Protein AF-A0A8S3G8J8-F1 (afdb_monomer_lite)

InterPro domains:
  IPR000403 Phosphatidylinositol 3-/4-kinase, catalytic domain [PF00454] (1-92)
  IPR000403 Phosphatidylinositol 3-/4-kinase, catalytic domain [PS50290] (1-129)
  IPR011009 Protein kinase-like domain superfamily [SSF56112] (1-136)
  IPR015433 Phosphatidylinositol 3-/4-kinase [PTHR10048] (1-139)
  IPR036940 Phosphatidylinositol 3-/4-kinase, catalytic domain superfamily [G3DSA:1.10.1070.11] (1-135)

Sequence (149 aa):
MLTSDGRLFHVDFGHILGDYVKFGNIFPRETTSIVLVEPFLYVINNRKQNDTPDYREFIQICLLTFRLLRENATSLFGLLYLIIYARLPLLNSISNLNYLRQSLFLIGEKPCETKHAIQAYKRKIESAQNDTRRFLDWIAHAFLHKPQR

Structure (mmCIF, N/CA/C/O backbone):
data_AF-A0A8S3G8J8-F1
#
_entry.id   AF-A0A8S3G8J8-F1
#
loop_
_atom_site.group_PDB
_atom_site.id
_atom_site.type_symbol
_atom_site.label_atom_id
_atom_site.label_alt_id
_atom_site.label_comp_id
_atom_site.label_asym_id
_atom_site.label_entity_id
_atom_site.label_seq_id
_atom_site.pdbx_PDB_ins_code
_atom_site.Cartn_x
_atom_site.Cartn_y
_atom_site.Cartn_z
_atom_site.occupancy
_atom_site.B_iso_or_equiv
_atom_site.auth_seq_id
_atom_site.auth_comp_id
_atom_site.auth_asym_id
_atom_site.auth_atom_id
_atom_site.pdbx_PDB_model_num
ATOM 1 N N . MET A 1 1 ? -15.691 -5.954 -2.655 1.00 85.12 1 MET A N 1
ATOM 2 C CA . MET A 1 1 ? -16.716 -6.844 -2.068 1.00 85.12 1 MET A CA 1
ATOM 3 C C . MET A 1 1 ? -16.306 -7.254 -0.658 1.00 85.12 1 MET A C 1
ATOM 5 O O . MET A 1 1 ? -15.126 -7.170 -0.337 1.00 85.12 1 MET A O 1
ATOM 9 N N . LEU A 1 2 ? -17.270 -7.657 0.176 1.00 89.19 2 LEU A N 1
ATOM 10 C CA . LEU A 1 2 ? -17.068 -8.096 1.563 1.00 89.19 2 LEU A CA 1
ATOM 11 C C . LEU A 1 2 ? -17.743 -9.461 1.752 1.00 89.19 2 LEU A C 1
ATOM 13 O O . LEU A 1 2 ? -18.899 -9.622 1.359 1.00 89.19 2 LEU A O 1
ATOM 17 N N . THR A 1 3 ? -17.034 -10.433 2.319 1.00 92.00 3 THR A N 1
ATOM 18 C CA . THR A 1 3 ? -17.597 -11.748 2.660 1.00 92.00 3 THR A CA 1
ATOM 19 C C . THR A 1 3 ? -18.354 -11.711 3.992 1.00 92.00 3 THR A C 1
ATOM 21 O O . THR A 1 3 ? -18.164 -10.810 4.810 1.00 92.00 3 THR A O 1
ATOM 24 N N . SER A 1 4 ? -19.194 -12.718 4.248 1.00 92.62 4 SER A N 1
ATOM 25 C CA . SER A 1 4 ? -19.938 -12.843 5.511 1.00 92.62 4 SER A CA 1
ATOM 26 C C . SER A 1 4 ? -19.039 -13.042 6.736 1.00 92.62 4 SER A C 1
ATOM 28 O O . SER A 1 4 ? -19.435 -12.678 7.836 1.00 92.62 4 SER A O 1
ATOM 30 N N . ASP A 1 5 ? -17.837 -13.597 6.553 1.00 93.88 5 ASP A N 1
ATOM 31 C CA . ASP A 1 5 ? -16.822 -13.747 7.604 1.00 93.88 5 ASP A CA 1
ATOM 32 C C . ASP A 1 5 ? -15.906 -12.514 7.748 1.00 93.88 5 ASP A C 1
ATOM 34 O O . ASP A 1 5 ? -14.946 -12.549 8.509 1.00 93.88 5 ASP A O 1
ATOM 38 N N . GLY A 1 6 ? -16.200 -11.412 7.044 1.00 89.00 6 GLY A N 1
ATOM 39 C CA . GLY A 1 6 ? -15.545 -10.117 7.248 1.00 89.00 6 GLY A CA 1
ATOM 40 C C . GLY A 1 6 ? -14.307 -9.848 6.385 1.00 89.00 6 GLY A C 1
ATOM 41 O O . GLY A 1 6 ? -13.600 -8.873 6.632 1.00 89.00 6 GLY A O 1
ATOM 42 N N . ARG A 1 7 ? -14.031 -10.655 5.352 1.00 92.88 7 ARG A N 1
ATOM 43 C CA . ARG A 1 7 ? -12.896 -10.432 4.439 1.00 92.88 7 ARG A CA 1
ATOM 44 C C . ARG A 1 7 ? -13.265 -9.436 3.350 1.00 92.88 7 ARG A C 1
ATOM 46 O O . ARG A 1 7 ? -14.195 -9.657 2.571 1.00 92.88 7 ARG A O 1
ATOM 53 N N . LEU A 1 8 ? -12.501 -8.353 3.270 1.00 91.94 8 LEU A N 1
ATOM 54 C CA . LEU A 1 8 ? -12.628 -7.343 2.225 1.00 91.94 8 LEU A CA 1
ATOM 55 C C . LEU A 1 8 ? -11.680 -7.666 1.065 1.00 91.94 8 LEU A C 1
ATOM 57 O O . LEU A 1 8 ? -10.492 -7.896 1.276 1.00 91.94 8 LEU A O 1
ATOM 61 N N . PHE A 1 9 ? -12.189 -7.644 -0.164 1.00 91.38 9 PHE A N 1
ATOM 62 C CA . PHE A 1 9 ? -11.381 -7.827 -1.370 1.00 91.38 9 PHE A CA 1
ATOM 63 C C . PHE A 1 9 ? -11.869 -6.927 -2.506 1.00 91.38 9 PHE A C 1
ATOM 65 O O . PHE A 1 9 ? -13.057 -6.604 -2.60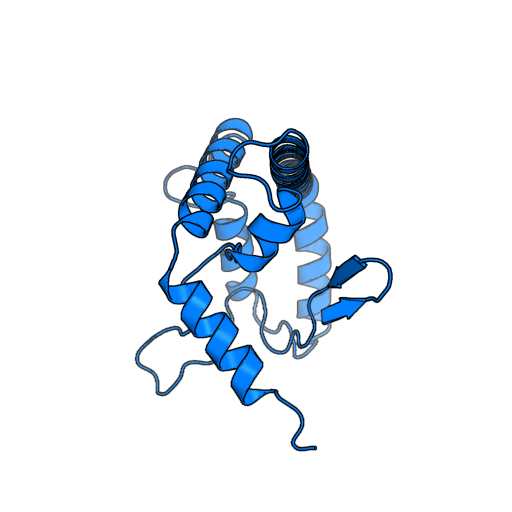4 1.00 91.38 9 PHE A O 1
ATOM 72 N N . HIS A 1 10 ? -10.950 -6.495 -3.367 1.00 85.50 10 HIS A N 1
ATOM 73 C CA . HIS A 1 10 ? -11.290 -5.742 -4.572 1.00 85.50 10 HIS A CA 1
ATOM 74 C C . HIS A 1 10 ? -11.727 -6.694 -5.687 1.00 85.50 10 HIS A C 1
ATOM 76 O O . HIS A 1 10 ? -11.230 -7.814 -5.792 1.00 85.50 10 HIS A O 1
ATOM 82 N N . VAL A 1 11 ? -12.678 -6.239 -6.493 1.00 84.75 11 VAL A N 1
ATOM 83 C CA . VAL A 1 11 ? -13.153 -6.913 -7.705 1.00 84.75 11 VAL A CA 1
ATOM 84 C C . VAL A 1 11 ? -13.060 -5.931 -8.867 1.00 84.75 11 VAL A C 1
ATOM 86 O O . VAL A 1 11 ? -12.859 -4.742 -8.631 1.00 84.75 11 VAL A O 1
ATOM 89 N N . ASP A 1 12 ? -13.189 -6.437 -10.091 1.00 78.06 12 ASP A N 1
ATOM 90 C CA . ASP A 1 12 ? -13.180 -5.647 -11.328 1.00 78.06 12 ASP A CA 1
ATOM 91 C C . ASP A 1 12 ? -11.859 -4.901 -11.597 1.00 78.06 12 ASP A C 1
ATOM 93 O O . ASP A 1 12 ? -11.795 -3.679 -11.684 1.00 78.06 12 ASP A O 1
ATOM 97 N N . PHE A 1 13 ? -10.776 -5.658 -11.808 1.00 77.38 13 PHE A N 1
ATOM 98 C CA . PHE A 1 13 ? -9.436 -5.133 -12.127 1.00 77.38 13 PHE A CA 1
ATOM 99 C C . PHE A 1 13 ? -9.270 -4.643 -13.579 1.00 77.38 13 PHE A C 1
ATOM 101 O O . PHE A 1 13 ? -8.176 -4.738 -14.129 1.00 77.38 13 PHE A O 1
ATOM 108 N N . GLY A 1 14 ? -10.332 -4.141 -14.218 1.00 72.12 14 GLY A N 1
ATOM 109 C CA . GLY A 1 14 ? -10.332 -3.786 -15.646 1.00 72.12 14 GLY A CA 1
ATOM 110 C C . GLY A 1 14 ? -9.249 -2.776 -16.047 1.00 72.12 14 GLY A C 1
ATOM 111 O O . GLY A 1 14 ? -8.773 -2.819 -17.178 1.00 72.12 14 GLY A O 1
ATOM 112 N N . HIS A 1 15 ? -8.817 -1.929 -15.108 1.00 75.56 15 HIS A N 1
ATOM 113 C CA . HIS A 1 15 ? -7.711 -0.992 -15.282 1.00 75.56 15 HIS A CA 1
ATOM 114 C C . HIS A 1 15 ? -6.784 -1.011 -14.064 1.00 75.56 15 HIS A C 1
ATOM 116 O O . HIS A 1 15 ? -7.247 -0.940 -12.925 1.00 75.56 15 HIS A O 1
ATOM 122 N N . ILE A 1 16 ? -5.471 -1.098 -14.296 1.00 77.81 16 ILE A N 1
ATOM 123 C CA . ILE A 1 16 ? -4.450 -1.144 -13.241 1.00 77.81 16 ILE A CA 1
ATOM 124 C C . ILE A 1 16 ? -3.196 -0.346 -13.622 1.00 77.81 16 ILE A C 1
ATOM 126 O O . ILE A 1 16 ? -2.940 -0.051 -14.787 1.00 77.81 16 ILE A O 1
ATOM 130 N N . LEU A 1 17 ? -2.380 -0.015 -12.614 1.00 76.81 17 LEU A N 1
ATOM 131 C CA . LEU A 1 17 ? -1.096 0.689 -12.757 1.00 76.81 17 LEU A CA 1
ATOM 132 C C . LEU A 1 17 ? -1.179 2.037 -13.501 1.00 76.81 17 LEU A C 1
ATOM 134 O O . LEU A 1 17 ? -0.322 2.364 -14.321 1.00 76.81 17 LEU A O 1
ATOM 138 N N . GLY A 1 18 ? -2.198 2.837 -13.187 1.00 67.50 18 GLY A N 1
ATOM 139 C CA . GLY A 1 18 ? -2.354 4.180 -13.746 1.00 67.50 18 GLY A CA 1
ATOM 140 C C . GLY A 1 18 ? -2.945 4.215 -15.156 1.00 67.50 18 GLY A C 1
ATOM 141 O O . GLY A 1 18 ? -3.010 5.289 -15.756 1.00 67.50 18 GLY A O 1
ATOM 142 N N . ASP A 1 19 ? -3.395 3.070 -15.672 1.00 68.31 19 ASP A N 1
ATOM 143 C CA . ASP A 1 19 ? -4.407 3.062 -16.717 1.00 68.31 19 ASP A CA 1
ATOM 144 C C . ASP A 1 19 ? -5.726 3.518 -16.077 1.00 68.31 19 ASP A C 1
ATOM 146 O O . ASP A 1 19 ? -6.180 2.933 -15.097 1.00 68.31 19 ASP A O 1
ATOM 150 N N . TYR A 1 20 ? -6.290 4.625 -16.548 1.00 63.06 20 TYR A N 1
ATOM 151 C CA . TYR A 1 20 ? -7.539 5.174 -16.024 1.00 63.06 20 TYR A CA 1
ATOM 152 C C . TYR A 1 20 ? -8.495 5.397 -17.186 1.00 63.06 20 TYR A C 1
ATOM 154 O O . TYR A 1 20 ? -8.107 5.966 -18.211 1.00 63.06 20 TYR A O 1
ATOM 162 N N . VAL A 1 21 ? -9.771 5.056 -16.996 1.00 52.91 21 VAL A N 1
ATOM 163 C CA . VAL A 1 21 ? -10.826 5.477 -17.923 1.00 52.91 21 VAL A CA 1
ATOM 164 C C . VAL A 1 21 ? -10.925 7.000 -17.875 1.00 52.91 21 VAL A C 1
ATOM 166 O O . VAL A 1 21 ? -11.397 7.586 -16.898 1.00 52.91 21 VAL A O 1
ATOM 169 N N . LYS A 1 22 ? -10.465 7.661 -18.938 1.00 51.91 22 LYS A N 1
ATOM 170 C CA . LYS A 1 22 ? -10.647 9.101 -19.129 1.00 51.91 22 LYS A CA 1
ATOM 171 C C . LYS A 1 22 ? -12.092 9.339 -19.557 1.00 51.91 22 LYS A C 1
ATOM 173 O O . LYS A 1 22 ? -12.473 8.960 -20.661 1.00 51.91 22 LYS A O 1
ATOM 178 N N . PHE A 1 23 ? -12.903 9.976 -18.714 1.00 42.53 23 PHE A N 1
ATOM 179 C CA . PHE A 1 23 ? -14.218 10.443 -19.149 1.00 42.53 23 PHE A CA 1
ATOM 180 C C . PHE A 1 23 ? -14.011 11.703 -19.997 1.00 42.53 23 PHE A C 1
ATOM 182 O O . PHE A 1 23 ? -13.635 12.748 -19.470 1.00 42.53 23 PHE A O 1
ATOM 189 N N . GLY A 1 24 ? -14.152 11.564 -21.319 1.00 46.72 24 GLY A N 1
ATOM 190 C CA . GLY A 1 24 ? -14.022 12.656 -22.285 1.00 46.72 24 GLY A CA 1
ATOM 191 C C . GLY A 1 24 ? -12.723 13.452 -22.154 1.00 46.72 24 GLY A C 1
ATOM 192 O O . GLY A 1 24 ? -12.795 14.618 -21.812 1.00 46.72 24 GLY A O 1
ATOM 193 N N . ASN A 1 25 ? -11.558 12.834 -22.397 1.00 45.28 25 ASN A N 1
ATOM 194 C CA . ASN A 1 25 ? -10.222 13.444 -22.593 1.00 45.28 25 ASN A CA 1
ATOM 195 C C . ASN A 1 25 ? -9.704 14.539 -21.625 1.00 45.28 25 ASN A C 1
ATOM 197 O O . ASN A 1 25 ? -8.572 14.977 -21.817 1.00 45.28 25 ASN A O 1
ATOM 201 N N . ILE A 1 26 ? -10.444 14.975 -20.601 1.00 52.75 26 ILE A N 1
ATOM 202 C CA . ILE A 1 26 ? -10.166 16.255 -19.931 1.00 52.75 26 ILE A CA 1
ATOM 203 C C . ILE A 1 26 ? -9.737 16.075 -18.458 1.00 52.75 26 ILE A C 1
ATOM 205 O O . ILE A 1 26 ? -8.883 16.835 -18.014 1.00 52.75 26 ILE A O 1
ATOM 209 N N . PHE A 1 27 ? -10.179 15.046 -17.711 1.00 45.44 27 PHE A N 1
ATOM 210 C CA . PHE A 1 27 ? -9.704 14.820 -16.326 1.00 45.44 27 PHE A CA 1
ATOM 211 C C . PHE A 1 27 ? -9.588 13.332 -15.925 1.00 45.44 27 PHE A C 1
ATOM 213 O O . PHE A 1 27 ? -10.476 12.541 -16.257 1.00 45.44 27 PHE A O 1
ATOM 220 N N . PRO A 1 28 ? -8.530 12.922 -15.188 1.00 51.25 28 PRO A N 1
ATOM 221 C CA . PRO A 1 28 ? -8.470 11.598 -14.574 1.00 51.25 28 PRO A CA 1
ATOM 222 C C . PRO A 1 28 ? -9.508 11.502 -13.447 1.00 51.25 28 PRO A C 1
ATOM 224 O O . PRO A 1 28 ? -9.519 12.323 -12.532 1.00 51.25 28 PRO A O 1
ATOM 227 N N . ARG A 1 29 ? -10.387 10.496 -13.519 1.00 45.19 29 ARG A N 1
ATOM 228 C CA . ARG A 1 29 ? -11.460 10.258 -12.536 1.00 45.19 29 ARG A CA 1
ATOM 229 C C . ARG A 1 29 ? -10.928 9.804 -11.166 1.00 45.19 29 ARG A C 1
ATOM 231 O O . ARG A 1 29 ? -11.573 10.033 -10.154 1.00 45.19 29 ARG A O 1
ATOM 238 N N . GLU A 1 30 ? -9.742 9.205 -11.140 1.00 51.69 30 GLU A N 1
ATOM 239 C CA . GLU A 1 30 ? -9.119 8.577 -9.970 1.00 51.69 30 GLU A CA 1
ATOM 240 C C . GLU A 1 30 ? -7.826 9.328 -9.615 1.00 51.69 30 GLU A C 1
ATOM 242 O O . GLU A 1 30 ? -6.729 8.979 -10.046 1.00 51.69 30 GLU A O 1
ATOM 247 N N . THR A 1 31 ? -7.935 10.424 -8.865 1.00 51.28 31 THR A N 1
ATOM 248 C CA . THR A 1 31 ? -6.776 11.265 -8.495 1.00 51.28 31 THR A CA 1
ATOM 249 C C . THR A 1 31 ? -6.082 10.809 -7.216 1.00 51.28 31 THR A C 1
ATOM 251 O O . THR A 1 31 ? -5.136 11.446 -6.749 1.00 51.28 31 THR A O 1
ATOM 254 N N . THR A 1 32 ? -6.548 9.718 -6.612 1.00 55.00 32 THR A N 1
ATOM 255 C CA . THR A 1 32 ? -6.252 9.436 -5.215 1.00 55.00 32 THR A CA 1
ATOM 256 C C . THR A 1 32 ? -5.596 8.082 -5.016 1.00 55.00 32 THR A C 1
ATOM 258 O O . THR A 1 32 ? -6.047 7.073 -5.539 1.00 55.00 32 THR A O 1
ATOM 261 N N . SER A 1 33 ? -4.510 8.056 -4.247 1.00 67.50 33 SER A N 1
ATOM 262 C CA . SER A 1 33 ? -3.627 6.884 -4.170 1.00 67.50 33 SER A CA 1
ATOM 263 C C . SER A 1 33 ? -4.016 5.855 -3.100 1.00 67.50 33 SER A C 1
ATOM 265 O O . SER A 1 33 ? -3.472 4.756 -3.108 1.00 67.50 33 SER A O 1
ATOM 267 N N . ILE A 1 34 ? -4.920 6.188 -2.168 1.00 82.00 34 ILE A N 1
ATOM 268 C CA . ILE A 1 34 ? -5.312 5.315 -1.042 1.00 82.00 34 ILE A CA 1
ATOM 269 C C . ILE A 1 34 ? -6.769 5.555 -0.684 1.00 82.00 34 ILE A C 1
ATOM 271 O O . ILE A 1 34 ? -7.059 6.621 -0.155 1.00 82.00 34 ILE A O 1
ATOM 275 N N . VAL A 1 35 ? -7.675 4.609 -0.929 1.00 82.81 35 VAL A N 1
ATOM 276 C CA . VAL A 1 35 ? -9.095 4.724 -0.547 1.00 82.81 35 VAL A CA 1
ATOM 277 C C . VAL A 1 35 ? -9.286 4.254 0.894 1.00 82.81 35 VAL A C 1
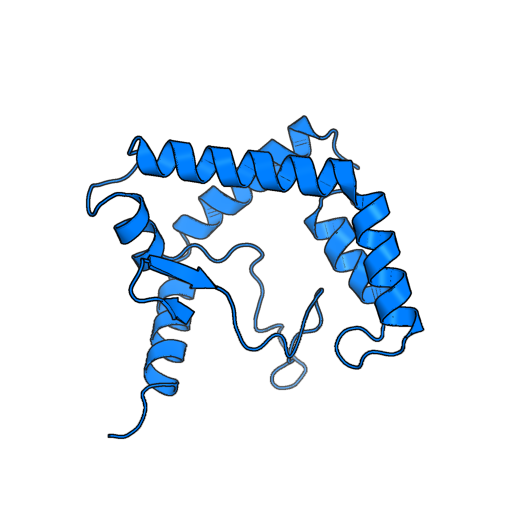ATOM 279 O O . VAL A 1 35 ? -9.189 3.065 1.177 1.00 82.81 35 VAL A O 1
ATOM 282 N N . LEU A 1 36 ? -9.569 5.188 1.802 1.00 84.75 36 LEU A N 1
ATOM 283 C CA . LEU A 1 36 ? -9.887 4.902 3.201 1.00 84.75 36 LEU A CA 1
ATOM 284 C C . LEU A 1 36 ? -11.026 5.820 3.655 1.00 84.75 36 LEU A C 1
ATOM 286 O O . LEU A 1 36 ? -10.794 6.898 4.188 1.00 84.75 36 LEU A O 1
ATOM 290 N N . VAL A 1 37 ? -12.257 5.399 3.368 1.00 83.06 37 V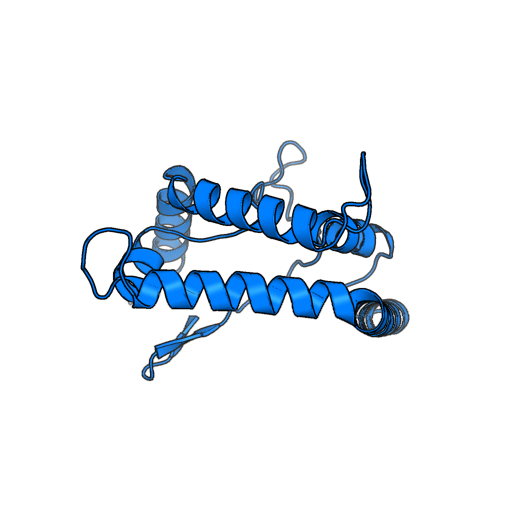AL A N 1
ATOM 291 C CA . VAL A 1 37 ? -13.483 6.165 3.638 1.00 83.06 37 VAL A CA 1
ATOM 292 C C . VAL A 1 37 ? -14.057 5.872 5.028 1.00 83.06 37 VAL A C 1
ATOM 294 O O . VAL A 1 37 ? -13.753 4.843 5.636 1.00 83.06 37 VAL A O 1
ATOM 297 N N . GLU A 1 38 ? -14.936 6.754 5.508 1.00 83.19 38 GLU A N 1
ATOM 298 C CA . GLU A 1 38 ? -15.554 6.690 6.842 1.00 83.19 38 GLU A CA 1
ATOM 299 C C . GLU A 1 38 ? -16.165 5.317 7.207 1.00 83.19 38 GLU A C 1
ATOM 301 O O . GLU A 1 38 ? -15.893 4.844 8.309 1.00 83.19 38 GLU A O 1
ATOM 306 N N . PRO A 1 39 ? -16.884 4.591 6.324 1.00 84.62 39 PRO A N 1
ATOM 307 C CA . PRO A 1 39 ? -17.395 3.256 6.653 1.00 84.62 39 PRO A CA 1
ATOM 308 C C . PRO A 1 39 ? -16.308 2.235 7.012 1.00 84.62 39 PRO A C 1
ATOM 310 O O . PRO A 1 39 ? -16.515 1.405 7.896 1.00 84.62 39 PRO A O 1
ATOM 313 N N . PHE A 1 40 ? -15.139 2.294 6.364 1.00 89.19 40 PHE A N 1
ATOM 314 C CA . PHE A 1 40 ? -14.016 1.427 6.726 1.00 89.19 40 PHE A CA 1
ATOM 315 C C . PHE A 1 40 ? -13.454 1.819 8.089 1.00 89.19 40 PHE A C 1
ATOM 317 O O . PHE A 1 40 ? -13.230 0.948 8.925 1.00 89.19 40 PHE A O 1
ATOM 324 N N . LEU A 1 41 ? -13.300 3.121 8.344 1.00 88.00 41 LEU A N 1
ATOM 325 C CA . LEU A 1 41 ? -12.856 3.628 9.642 1.00 88.00 41 LEU A CA 1
ATOM 326 C C . LEU A 1 41 ? -13.831 3.258 10.763 1.00 88.00 41 LEU A C 1
ATOM 328 O O . LEU A 1 41 ? -13.390 2.911 11.852 1.00 88.00 41 LEU A O 1
ATOM 332 N N . TYR A 1 42 ? -15.137 3.277 10.507 1.00 87.94 42 TYR A N 1
ATOM 333 C CA . TYR A 1 42 ? -16.160 2.881 11.472 1.00 87.94 42 TYR A CA 1
ATOM 334 C C . TYR A 1 42 ? -16.022 1.412 11.892 1.00 87.94 42 TYR A C 1
ATOM 336 O O . TYR A 1 42 ? -16.124 1.093 13.077 1.00 87.94 42 TYR A O 1
ATOM 344 N N . VAL A 1 43 ? -15.759 0.521 10.929 1.00 90.75 43 VAL A N 1
ATOM 345 C CA . VAL A 1 43 ? -15.535 -0.908 11.194 1.00 90.75 43 VAL A CA 1
ATOM 346 C C . VAL A 1 43 ? -14.200 -1.125 11.905 1.00 90.75 43 VAL A C 1
ATOM 348 O O . VAL A 1 43 ? -14.176 -1.789 12.936 1.00 90.75 43 VAL A O 1
ATOM 351 N N . ILE A 1 44 ? -13.115 -0.520 11.410 1.00 91.19 44 ILE A N 1
ATOM 352 C CA . ILE A 1 44 ? -11.770 -0.641 11.997 1.00 91.19 44 ILE A CA 1
ATOM 353 C C . ILE A 1 44 ? -11.751 -0.135 13.443 1.00 91.19 44 ILE A C 1
ATOM 355 O O . ILE A 1 44 ? -11.188 -0.784 14.315 1.00 91.19 44 ILE A O 1
ATOM 359 N N . ASN A 1 45 ? -12.395 0.999 13.729 1.00 89.88 45 ASN A N 1
ATOM 360 C CA . ASN A 1 45 ? -12.441 1.567 15.077 1.00 89.88 45 ASN A CA 1
ATOM 361 C C . ASN A 1 45 ? -13.467 0.882 15.995 1.00 89.88 45 ASN A C 1
ATOM 363 O O . ASN A 1 45 ? -13.739 1.391 17.083 1.00 89.88 45 ASN A O 1
ATOM 367 N N . ASN A 1 46 ? -14.090 -0.231 15.590 1.00 85.75 46 ASN A N 1
ATOM 368 C CA . ASN A 1 46 ? -15.137 -0.887 16.376 1.00 85.75 46 ASN A CA 1
ATOM 369 C C . ASN A 1 46 ? -16.247 0.090 16.814 1.00 85.75 46 ASN A C 1
ATOM 371 O O . ASN A 1 46 ? -16.729 0.050 17.948 1.00 85.75 46 ASN A O 1
ATOM 375 N N . ARG A 1 47 ? -16.657 0.986 15.903 1.00 84.19 47 ARG A N 1
ATOM 376 C CA . ARG A 1 47 ? -17.692 2.017 16.118 1.00 84.19 47 ARG A CA 1
ATOM 377 C C . ARG A 1 47 ? -17.340 3.072 17.175 1.00 84.19 47 ARG A C 1
ATOM 379 O O . ARG A 1 47 ? -18.215 3.829 17.593 1.00 84.19 47 ARG A O 1
ATOM 386 N N . LYS A 1 48 ? -16.086 3.115 17.630 1.00 78.69 48 LYS A N 1
ATOM 387 C CA . LYS A 1 48 ? -15.571 4.123 18.562 1.00 78.69 48 LYS A CA 1
ATOM 388 C C . LYS A 1 48 ? -14.960 5.295 17.799 1.00 78.69 48 LYS A C 1
ATOM 390 O O . LYS A 1 48 ? -14.750 5.233 16.589 1.00 78.69 48 LYS A O 1
ATOM 395 N N . GLN A 1 49 ? -14.699 6.376 18.529 1.00 73.75 49 GLN A N 1
ATOM 396 C CA . GLN A 1 49 ? -13.978 7.527 17.993 1.00 73.75 49 GLN A CA 1
ATOM 397 C C . GLN A 1 49 ? -12.503 7.183 17.735 1.00 73.75 49 GLN A C 1
ATOM 399 O O . GLN A 1 49 ? -12.004 6.163 18.208 1.00 73.75 49 GLN A O 1
ATOM 404 N N . ASN A 1 50 ? -11.855 8.053 16.959 1.00 70.12 50 ASN A N 1
ATOM 405 C CA . ASN A 1 50 ? -10.498 7.927 16.427 1.00 70.12 50 ASN A CA 1
ATOM 406 C C . ASN A 1 50 ? -9.448 7.416 17.435 1.00 70.12 50 ASN A C 1
ATOM 408 O O . ASN A 1 50 ? -9.545 7.659 18.634 1.00 70.12 50 ASN A O 1
ATOM 412 N N . ASP A 1 51 ? -8.384 6.808 16.897 1.00 77.00 51 ASP A N 1
ATOM 413 C CA . ASP A 1 51 ? -7.181 6.374 17.629 1.00 77.00 51 ASP A CA 1
ATOM 414 C C . ASP A 1 51 ? -7.386 5.184 18.590 1.00 77.00 51 ASP A C 1
ATOM 416 O O . ASP A 1 51 ? -6.847 5.132 19.698 1.00 77.00 51 ASP A O 1
ATOM 420 N N . THR A 1 52 ? -8.150 4.180 18.150 1.00 89.06 52 THR A N 1
ATOM 421 C CA . THR A 1 52 ? -8.285 2.910 18.876 1.00 89.06 52 THR A CA 1
ATOM 422 C C . THR A 1 52 ? -7.041 2.018 18.726 1.00 89.06 52 THR A C 1
ATOM 424 O O . THR A 1 52 ? -6.273 2.172 17.769 1.00 89.06 52 THR A O 1
ATOM 427 N N . PRO A 1 53 ? -6.831 1.034 19.627 1.00 92.50 53 PRO A N 1
ATOM 428 C CA . PRO A 1 53 ? -5.796 0.013 19.449 1.00 92.50 53 PRO A CA 1
ATOM 429 C C . PRO A 1 53 ? -5.899 -0.711 18.099 1.00 92.50 53 PRO A C 1
ATOM 431 O O . PRO A 1 53 ? -4.887 -0.856 17.419 1.00 92.50 53 PRO A O 1
ATOM 434 N N . ASP A 1 54 ? -7.119 -1.058 17.678 1.00 91.81 54 ASP A N 1
ATOM 435 C CA . ASP A 1 54 ? -7.397 -1.730 16.400 1.00 91.81 54 ASP A CA 1
ATOM 436 C C . ASP A 1 54 ? -6.971 -0.873 15.201 1.00 91.81 54 ASP A C 1
ATOM 438 O O . ASP A 1 54 ? -6.381 -1.354 14.234 1.00 91.81 54 ASP A O 1
ATOM 442 N N . TYR A 1 55 ? -7.218 0.436 15.272 1.00 91.25 55 TYR A N 1
ATOM 443 C CA . TYR A 1 55 ? -6.787 1.366 14.240 1.00 91.25 55 TYR A CA 1
ATOM 444 C C . TYR A 1 55 ? -5.262 1.517 14.203 1.00 91.25 55 TYR A C 1
ATOM 446 O O . TYR A 1 55 ? -4.668 1.537 13.123 1.00 91.25 55 TYR A O 1
ATOM 454 N N . ARG A 1 56 ? -4.595 1.576 15.362 1.00 92.81 56 ARG A N 1
ATOM 455 C CA . ARG A 1 56 ? -3.124 1.608 15.420 1.00 92.81 56 ARG A CA 1
ATOM 456 C C . ARG A 1 56 ? -2.518 0.341 14.825 1.00 92.81 56 ARG A C 1
ATOM 458 O O . ARG A 1 56 ? -1.554 0.445 14.068 1.00 92.81 56 ARG A O 1
ATOM 465 N N . GLU A 1 57 ? -3.094 -0.821 15.122 1.00 94.94 57 GLU A N 1
ATOM 466 C CA . GLU A 1 57 ? -2.698 -2.100 14.529 1.00 94.94 57 GLU A CA 1
ATOM 467 C C . GLU A 1 57 ? -2.909 -2.098 13.009 1.00 94.94 57 GLU A C 1
ATOM 469 O O . GLU A 1 57 ? -1.979 -2.402 12.261 1.00 94.94 57 GLU A O 1
ATOM 474 N N . PHE A 1 58 ? -4.075 -1.653 12.534 1.00 94.06 58 PHE A N 1
ATOM 475 C CA . PHE A 1 58 ? -4.356 -1.506 11.105 1.00 94.06 58 PHE A CA 1
ATOM 476 C C . PHE A 1 58 ? -3.294 -0.650 10.398 1.00 94.06 58 PHE A C 1
ATOM 478 O O . PHE A 1 58 ? -2.719 -1.069 9.391 1.00 94.06 58 PHE A O 1
ATOM 485 N N . ILE A 1 59 ? -2.969 0.524 10.951 1.00 94.38 59 ILE A N 1
ATOM 486 C CA . ILE A 1 59 ? -1.929 1.397 10.394 1.00 94.38 59 ILE A CA 1
ATOM 487 C C . ILE A 1 59 ? -0.563 0.704 10.409 1.00 94.38 59 ILE A C 1
ATOM 489 O O . ILE A 1 59 ? 0.155 0.767 9.412 1.00 94.38 59 ILE A O 1
ATOM 493 N N . GLN A 1 60 ? -0.192 0.019 11.495 1.00 96.12 60 GLN A N 1
ATOM 494 C CA . GLN A 1 60 ? 1.070 -0.723 11.566 1.00 96.12 60 GLN A CA 1
ATOM 495 C C . GLN A 1 60 ? 1.168 -1.795 10.478 1.00 96.12 60 GLN A C 1
ATOM 497 O O . GLN A 1 60 ? 2.203 -1.880 9.813 1.00 96.12 60 GLN A O 1
ATOM 502 N N . ILE A 1 61 ? 0.093 -2.553 10.245 1.00 97.00 61 ILE A N 1
ATOM 503 C CA . ILE A 1 61 ? 0.019 -3.548 9.170 1.00 97.00 61 ILE A CA 1
ATOM 504 C C . ILE A 1 61 ? 0.209 -2.866 7.812 1.00 97.00 61 ILE A C 1
ATOM 506 O O . ILE A 1 61 ? 1.075 -3.287 7.048 1.00 97.00 61 ILE A O 1
ATOM 510 N N . CYS A 1 62 ? -0.500 -1.768 7.523 1.00 95.62 62 CYS A N 1
ATOM 511 C CA . CYS A 1 62 ? -0.335 -1.035 6.263 1.00 95.62 62 CYS A CA 1
ATOM 512 C C . CYS A 1 62 ? 1.116 -0.580 6.032 1.00 95.62 62 CYS A C 1
ATOM 514 O O . CYS A 1 62 ? 1.649 -0.738 4.930 1.00 95.62 62 CYS A O 1
ATOM 516 N N . LEU A 1 63 ? 1.772 -0.027 7.058 1.00 95.94 63 LEU A N 1
ATOM 517 C CA . LEU A 1 63 ? 3.159 0.436 6.958 1.00 95.94 63 LEU A CA 1
ATOM 518 C C . LEU A 1 63 ? 4.144 -0.729 6.780 1.00 95.94 63 LEU A C 1
ATOM 520 O O . LEU A 1 63 ? 5.075 -0.625 5.977 1.00 95.94 63 LEU A O 1
ATOM 524 N N . LEU A 1 64 ? 3.932 -1.839 7.492 1.00 96.94 64 LEU A N 1
ATOM 525 C CA . LEU A 1 64 ? 4.735 -3.053 7.365 1.00 96.94 64 LEU A CA 1
ATOM 526 C C . LEU A 1 64 ? 4.604 -3.657 5.963 1.00 96.94 64 LEU A C 1
ATOM 528 O O . LEU A 1 64 ? 5.616 -3.935 5.321 1.00 96.94 64 LEU A O 1
ATOM 532 N N . THR A 1 65 ? 3.379 -3.810 5.463 1.00 96.44 65 THR A N 1
ATOM 533 C CA . THR A 1 65 ? 3.115 -4.320 4.114 1.00 96.44 65 THR A CA 1
ATOM 534 C C . THR A 1 65 ? 3.749 -3.423 3.057 1.00 96.44 65 THR A C 1
ATOM 536 O O . THR A 1 65 ? 4.428 -3.921 2.162 1.00 96.44 65 THR A O 1
ATOM 539 N N . PHE A 1 66 ? 3.609 -2.100 3.177 1.00 95.00 66 PHE A N 1
ATOM 540 C CA . PHE A 1 66 ? 4.243 -1.158 2.254 1.00 95.00 66 PHE A CA 1
ATOM 541 C C . PHE A 1 66 ? 5.774 -1.283 2.249 1.00 95.00 66 PHE A C 1
ATOM 543 O O . PHE A 1 66 ? 6.393 -1.289 1.182 1.00 95.00 66 PHE A O 1
ATOM 550 N N . ARG A 1 67 ? 6.394 -1.436 3.427 1.00 95.00 67 ARG A N 1
ATOM 551 C CA . ARG A 1 67 ? 7.834 -1.696 3.541 1.00 95.00 67 ARG A CA 1
ATOM 552 C C . ARG A 1 67 ? 8.226 -2.984 2.816 1.00 95.00 67 ARG A C 1
ATOM 554 O O . ARG A 1 67 ? 9.135 -2.945 1.992 1.00 95.00 67 ARG A O 1
ATOM 561 N N . LEU A 1 68 ? 7.520 -4.086 3.077 1.00 95.81 68 LEU A N 1
ATOM 562 C CA . LEU A 1 68 ? 7.796 -5.385 2.454 1.00 95.81 68 LEU A CA 1
ATOM 563 C C . LEU A 1 68 ? 7.654 -5.333 0.927 1.00 95.81 68 LEU A C 1
ATOM 565 O O . LEU A 1 68 ? 8.481 -5.901 0.217 1.00 95.81 68 LEU A O 1
ATOM 569 N N . LEU A 1 69 ? 6.652 -4.613 0.412 1.00 94.19 69 LEU A N 1
ATOM 570 C CA . LEU A 1 69 ? 6.482 -4.390 -1.027 1.00 94.19 69 LEU A CA 1
ATOM 571 C C . LEU A 1 69 ? 7.662 -3.624 -1.633 1.00 94.19 69 LEU A C 1
ATOM 573 O O . LEU A 1 69 ? 8.114 -3.965 -2.723 1.00 94.19 69 LEU A O 1
ATOM 577 N N . ARG A 1 70 ? 8.181 -2.607 -0.933 1.00 93.81 70 ARG A N 1
ATOM 578 C CA . ARG A 1 70 ? 9.371 -1.863 -1.373 1.00 93.81 70 ARG A CA 1
ATOM 579 C C . ARG A 1 70 ? 10.635 -2.718 -1.347 1.00 93.81 70 ARG A C 1
ATOM 581 O O . ARG A 1 70 ? 11.405 -2.668 -2.299 1.00 93.81 70 ARG A O 1
ATOM 588 N N . GLU A 1 71 ? 10.844 -3.490 -0.286 1.00 92.69 71 GLU A N 1
ATOM 589 C CA . GLU A 1 71 ? 12.000 -4.387 -0.147 1.00 92.69 71 GLU A CA 1
ATOM 590 C C . GLU A 1 71 ? 12.005 -5.476 -1.232 1.00 92.69 71 GLU A C 1
ATOM 592 O O . GLU A 1 71 ? 13.057 -5.814 -1.766 1.00 92.69 71 GLU A O 1
ATOM 597 N N . ASN A 1 72 ? 10.823 -5.956 -1.632 1.00 95.00 72 ASN A N 1
ATOM 598 C CA . ASN A 1 72 ? 10.650 -6.970 -2.676 1.00 95.00 72 ASN A CA 1
ATOM 599 C C . ASN A 1 72 ? 10.295 -6.382 -4.052 1.00 95.00 72 ASN A C 1
ATOM 601 O O . ASN A 1 72 ? 9.838 -7.106 -4.941 1.00 95.00 72 ASN A O 1
ATOM 605 N N . ALA A 1 73 ? 10.502 -5.076 -4.253 1.00 93.00 73 ALA A N 1
ATOM 606 C CA . ALA A 1 73 ? 10.079 -4.389 -5.466 1.00 93.00 73 ALA A CA 1
ATOM 607 C C . ALA A 1 73 ? 10.681 -5.020 -6.728 1.00 93.00 73 ALA A C 1
ATOM 609 O O . ALA A 1 73 ? 9.972 -5.195 -7.714 1.00 93.00 73 ALA A O 1
ATOM 610 N N . THR A 1 74 ? 11.956 -5.419 -6.701 1.00 92.94 74 THR A N 1
ATOM 611 C CA . THR A 1 74 ? 12.628 -6.061 -7.843 1.00 92.94 74 THR A CA 1
ATOM 612 C C . THR A 1 74 ? 11.892 -7.317 -8.309 1.00 92.94 74 THR A C 1
ATOM 614 O O . THR A 1 74 ? 11.609 -7.451 -9.499 1.00 92.94 74 THR A O 1
ATOM 617 N N . SER A 1 75 ? 11.519 -8.199 -7.379 1.00 95.00 75 SER A N 1
ATOM 618 C CA . SER A 1 75 ? 10.765 -9.422 -7.678 1.00 95.00 75 SER A CA 1
ATOM 619 C C . SER A 1 75 ? 9.371 -9.101 -8.217 1.00 95.00 75 SER A C 1
ATOM 621 O O . SER A 1 75 ? 8.947 -9.675 -9.219 1.00 95.00 75 SER A O 1
ATOM 623 N N . LEU A 1 76 ? 8.683 -8.130 -7.605 1.00 92.75 76 LEU A N 1
ATOM 624 C CA . LEU A 1 76 ? 7.374 -7.661 -8.062 1.00 92.75 76 LEU A CA 1
ATOM 625 C C . LEU A 1 76 ? 7.435 -7.121 -9.498 1.00 92.75 76 LEU A C 1
ATOM 627 O O . LEU A 1 76 ? 6.619 -7.502 -10.335 1.00 92.75 76 LEU A O 1
ATOM 631 N N . PHE A 1 77 ? 8.421 -6.276 -9.812 1.00 92.25 77 PHE A N 1
ATOM 632 C CA . PHE A 1 77 ? 8.621 -5.773 -11.171 1.00 92.25 77 PHE A CA 1
ATOM 633 C C . PHE A 1 77 ? 8.965 -6.898 -12.143 1.00 92.25 77 PHE A C 1
ATOM 635 O O . PHE A 1 77 ? 8.432 -6.893 -13.247 1.00 92.25 77 PHE A O 1
ATOM 642 N N . GLY A 1 78 ? 9.788 -7.874 -11.747 1.00 93.06 78 GLY A N 1
ATOM 643 C CA . GLY A 1 78 ? 10.085 -9.053 -12.565 1.00 93.06 78 GLY A CA 1
ATOM 644 C C . GLY A 1 78 ? 8.822 -9.809 -12.986 1.00 93.06 78 GLY A C 1
ATOM 645 O O . GLY A 1 78 ? 8.630 -10.075 -14.171 1.00 93.06 78 GLY A O 1
ATOM 646 N N . LEU A 1 79 ? 7.911 -10.070 -12.043 1.00 92.19 79 LEU A N 1
ATOM 647 C CA . LEU A 1 79 ? 6.622 -10.710 -12.332 1.00 92.19 79 LEU A CA 1
ATOM 648 C C . LEU A 1 79 ? 5.747 -9.860 -13.265 1.00 92.19 79 LEU A C 1
ATOM 650 O O . LEU A 1 79 ? 5.170 -10.379 -14.219 1.00 92.19 79 LEU A O 1
ATOM 654 N N . LEU A 1 80 ? 5.679 -8.547 -13.038 1.00 90.06 80 LEU A N 1
ATOM 655 C CA . LEU A 1 80 ? 4.909 -7.643 -13.897 1.00 90.06 80 LEU A CA 1
ATOM 656 C C . LEU A 1 80 ? 5.496 -7.540 -15.312 1.00 90.06 80 LEU A C 1
ATOM 658 O O . LEU A 1 80 ? 4.742 -7.452 -16.279 1.00 90.06 80 LEU A O 1
ATOM 662 N N . TYR A 1 81 ? 6.821 -7.601 -15.459 1.00 90.12 81 TYR A N 1
ATOM 663 C CA . TYR A 1 81 ? 7.469 -7.671 -16.767 1.00 90.12 81 TYR A CA 1
ATOM 664 C C . TYR A 1 81 ? 7.077 -8.939 -17.525 1.00 90.12 81 TYR A C 1
ATOM 666 O O . TYR A 1 81 ? 6.782 -8.848 -18.715 1.00 90.12 81 TYR A O 1
ATOM 674 N N . LEU A 1 82 ? 7.011 -10.093 -16.853 1.00 90.62 82 LEU A N 1
ATOM 675 C CA . LEU A 1 82 ? 6.557 -11.344 -17.470 1.00 90.62 82 LEU A CA 1
ATOM 676 C C . LEU A 1 82 ? 5.104 -11.248 -17.951 1.00 90.62 82 LEU A C 1
ATOM 678 O O . LEU A 1 82 ? 4.800 -11.680 -19.059 1.00 90.62 82 LEU A O 1
ATOM 682 N N . ILE A 1 83 ? 4.226 -10.625 -17.161 1.00 88.06 83 ILE A N 1
ATOM 683 C CA . ILE A 1 83 ? 2.822 -10.378 -17.530 1.00 88.06 83 ILE A CA 1
ATOM 684 C C . ILE A 1 83 ? 2.722 -9.498 -18.785 1.00 88.06 83 ILE A C 1
ATOM 686 O O . ILE A 1 83 ? 1.970 -9.824 -19.704 1.00 88.06 83 ILE A O 1
ATOM 690 N N . ILE A 1 84 ? 3.509 -8.417 -18.849 1.00 86.31 84 ILE A N 1
ATOM 691 C CA . ILE A 1 84 ? 3.564 -7.535 -20.026 1.00 86.31 84 ILE A CA 1
ATOM 692 C C . ILE A 1 84 ? 4.084 -8.304 -21.247 1.00 86.31 84 ILE A C 1
ATOM 694 O O . ILE A 1 84 ? 3.533 -8.182 -22.341 1.00 86.31 84 ILE A O 1
ATOM 698 N N . TYR A 1 85 ? 5.118 -9.129 -21.070 1.00 86.75 85 TYR A N 1
ATOM 699 C CA . TYR A 1 85 ? 5.694 -9.928 -22.154 1.00 86.75 85 TYR A CA 1
ATOM 700 C C . TYR A 1 85 ? 4.716 -10.985 -22.682 1.00 86.75 85 TYR A C 1
ATOM 702 O O . TYR A 1 85 ? 4.656 -11.229 -23.886 1.00 86.75 85 TYR A O 1
ATOM 710 N N . ALA A 1 86 ? 3.897 -11.557 -21.795 1.00 89.00 86 ALA A N 1
ATOM 711 C CA . ALA A 1 86 ? 2.810 -12.471 -22.133 1.00 89.00 86 ALA A CA 1
ATOM 712 C C . ALA A 1 86 ? 1.627 -11.785 -22.846 1.00 89.00 86 ALA A C 1
ATOM 714 O O . ALA A 1 86 ? 0.693 -12.469 -23.258 1.00 89.00 86 ALA A O 1
ATOM 715 N N . ARG A 1 87 ? 1.665 -10.453 -23.016 1.00 81.88 87 ARG A N 1
ATOM 716 C CA . ARG A 1 87 ? 0.624 -9.641 -23.671 1.00 81.88 87 ARG A CA 1
ATOM 717 C C . ARG A 1 87 ? -0.757 -9.818 -23.043 1.00 81.88 87 ARG A C 1
ATOM 719 O O . ARG A 1 87 ? -1.769 -9.856 -23.744 1.00 81.88 87 ARG A O 1
ATOM 726 N N . LEU A 1 88 ? -0.804 -9.937 -21.716 1.00 80.44 88 LEU A N 1
ATOM 727 C CA . LEU A 1 88 ? -2.077 -9.961 -21.009 1.00 80.44 88 LEU A CA 1
ATOM 728 C C . LEU A 1 88 ? -2.745 -8.584 -21.127 1.00 80.44 88 LEU A C 1
ATOM 730 O O . LEU A 1 88 ? -2.140 -7.594 -20.715 1.00 80.44 88 LEU A O 1
ATOM 734 N N . PRO A 1 89 ? -3.999 -8.505 -21.615 1.00 72.25 89 PRO A N 1
ATOM 735 C CA . PRO A 1 89 ? -4.646 -7.243 -21.977 1.00 72.25 89 PRO A CA 1
ATOM 736 C C . PRO A 1 89 ? -4.780 -6.252 -20.812 1.00 72.25 89 PRO A C 1
ATOM 738 O O . PRO A 1 89 ? -4.937 -5.060 -21.054 1.00 72.25 89 PRO A O 1
ATOM 741 N N . LEU A 1 90 ? -4.666 -6.729 -19.568 1.00 71.62 90 LEU A N 1
ATOM 742 C CA . LEU A 1 90 ? -4.668 -5.928 -18.342 1.00 71.62 90 LEU A CA 1
ATOM 743 C C . LEU A 1 90 ? -3.426 -5.025 -18.191 1.00 71.62 90 LEU A C 1
ATOM 745 O O . LEU A 1 90 ? -3.478 -4.017 -17.491 1.00 71.62 90 LEU A O 1
ATOM 749 N N . LEU A 1 91 ? -2.290 -5.405 -18.791 1.00 72.56 91 LEU A N 1
ATOM 750 C CA . LEU A 1 91 ? -0.975 -4.784 -18.601 1.00 72.56 91 LEU A CA 1
ATOM 751 C C . LEU A 1 91 ? -0.178 -4.816 -19.907 1.00 72.56 91 LEU A C 1
ATOM 753 O O . LEU A 1 91 ? 0.628 -5.709 -20.142 1.00 72.56 91 LEU A O 1
ATOM 757 N N . ASN A 1 92 ? -0.374 -3.800 -20.749 1.00 69.38 92 ASN A N 1
ATOM 758 C CA . ASN A 1 92 ? 0.219 -3.775 -22.093 1.00 69.38 92 ASN A CA 1
ATOM 759 C C . ASN A 1 92 ? 1.412 -2.819 -22.248 1.00 69.38 92 ASN A C 1
ATOM 761 O O . ASN A 1 92 ? 2.036 -2.794 -23.305 1.00 69.38 92 ASN A O 1
ATOM 765 N N . SER A 1 93 ? 1.735 -2.007 -21.233 1.00 74.56 93 SER A N 1
ATOM 766 C CA . SER A 1 93 ? 2.754 -0.956 -21.356 1.00 74.56 93 SER A CA 1
ATOM 767 C C . SER A 1 93 ? 3.736 -0.937 -20.192 1.00 74.56 93 SER A C 1
ATOM 769 O O . SER A 1 93 ? 3.355 -0.862 -19.026 1.00 74.56 93 SER A O 1
ATOM 771 N N . ILE A 1 94 ? 5.028 -0.894 -20.527 1.00 77.12 94 ILE A N 1
ATOM 772 C CA . ILE A 1 94 ? 6.125 -0.684 -19.570 1.00 77.12 94 ILE A CA 1
ATOM 773 C C . ILE A 1 94 ? 5.996 0.683 -18.882 1.00 77.12 94 ILE A C 1
ATOM 775 O O . ILE A 1 94 ? 6.404 0.827 -17.730 1.00 77.12 94 ILE A O 1
ATOM 779 N N . SER A 1 95 ? 5.387 1.675 -19.544 1.00 76.19 95 SER A N 1
ATOM 780 C CA . SER A 1 95 ? 5.144 2.997 -18.953 1.00 76.19 95 SER A CA 1
ATOM 781 C C . SER A 1 95 ? 4.274 2.910 -17.691 1.00 76.19 95 SER A C 1
ATOM 783 O O . SER A 1 95 ? 4.520 3.627 -16.723 1.00 76.19 95 SER A O 1
ATOM 785 N N . ASN A 1 96 ? 3.347 1.947 -17.630 1.00 74.12 96 ASN A N 1
ATOM 786 C CA . ASN A 1 96 ? 2.488 1.725 -16.463 1.00 74.12 96 ASN A CA 1
ATOM 787 C C . ASN A 1 96 ? 3.303 1.265 -15.238 1.00 74.12 96 ASN A C 1
ATOM 789 O O . ASN A 1 96 ? 2.958 1.562 -14.095 1.00 74.12 96 ASN A O 1
ATOM 793 N N . LEU A 1 97 ? 4.461 0.625 -15.438 1.00 85.06 97 LEU A N 1
ATOM 794 C CA . LEU A 1 97 ? 5.354 0.277 -14.328 1.00 85.06 97 LEU A CA 1
ATOM 795 C C . LEU A 1 97 ? 5.967 1.514 -13.665 1.00 85.06 97 LEU A C 1
ATOM 797 O O . LEU A 1 97 ? 6.303 1.465 -12.482 1.00 85.06 97 LEU A O 1
ATOM 801 N N . ASN A 1 98 ? 6.085 2.637 -14.379 1.00 84.12 98 ASN A N 1
ATOM 802 C CA . ASN A 1 98 ? 6.567 3.880 -13.778 1.00 84.12 98 ASN A CA 1
ATOM 803 C C . ASN A 1 98 ? 5.573 4.436 -12.761 1.00 84.12 98 ASN A C 1
ATOM 805 O O . ASN A 1 98 ? 6.008 4.957 -11.736 1.00 84.12 98 ASN A O 1
ATOM 809 N N . TYR A 1 99 ? 4.268 4.244 -12.975 1.00 83.19 99 TYR A N 1
ATOM 810 C CA . TYR A 1 99 ? 3.263 4.572 -11.966 1.00 83.19 99 TYR A CA 1
ATOM 811 C C . TYR A 1 99 ? 3.504 3.777 -10.678 1.00 83.19 99 TYR A C 1
ATOM 813 O O . TYR A 1 99 ? 3.509 4.349 -9.588 1.00 83.19 99 TYR A O 1
ATOM 821 N N . LEU A 1 100 ? 3.787 2.473 -10.781 1.00 86.19 100 LEU A N 1
ATOM 822 C CA . LEU A 1 100 ? 4.105 1.655 -9.609 1.00 86.19 100 LEU A CA 1
ATOM 823 C C . LEU A 1 100 ? 5.420 2.084 -8.945 1.00 86.19 100 LEU A C 1
ATOM 825 O O . LEU A 1 100 ? 5.477 2.183 -7.723 1.00 86.19 100 LEU A O 1
ATOM 829 N N . ARG A 1 101 ? 6.462 2.402 -9.725 1.00 88.88 101 ARG A N 1
ATOM 830 C CA . ARG A 1 101 ? 7.736 2.923 -9.193 1.00 88.88 101 ARG A CA 1
ATOM 831 C C . ARG A 1 101 ? 7.543 4.230 -8.424 1.00 88.88 101 ARG A C 1
ATOM 833 O O . ARG A 1 101 ? 8.120 4.383 -7.350 1.00 88.88 101 ARG A O 1
ATOM 840 N N . GLN A 1 102 ? 6.728 5.148 -8.941 1.00 87.06 102 GLN A N 1
ATOM 841 C CA . GLN A 1 102 ? 6.377 6.401 -8.261 1.00 87.06 102 GLN A CA 1
ATOM 842 C C . GLN A 1 102 ? 5.536 6.140 -7.007 1.00 87.06 102 GLN A C 1
ATOM 844 O O . GLN A 1 102 ? 5.800 6.713 -5.953 1.00 87.06 102 GLN A O 1
ATOM 849 N N . SER A 1 103 ? 4.563 5.231 -7.092 1.00 87.00 103 SER A N 1
ATOM 850 C CA . SER A 1 103 ? 3.671 4.866 -5.981 1.00 87.00 103 SER A CA 1
ATOM 851 C C . SER A 1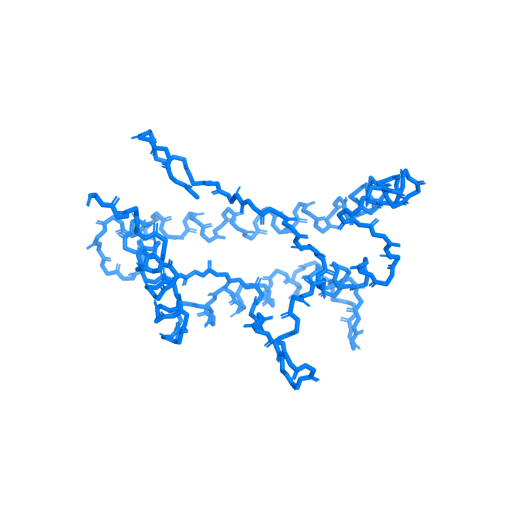 103 ? 4.427 4.214 -4.828 1.00 87.00 103 SER A C 1
ATOM 853 O O . SER A 1 103 ? 4.158 4.496 -3.662 1.00 87.00 103 SER A O 1
ATOM 855 N N . LEU A 1 104 ? 5.421 3.392 -5.161 1.00 90.00 104 LEU A N 1
ATOM 856 C CA . LEU A 1 104 ? 6.357 2.810 -4.218 1.00 90.00 104 LEU A CA 1
ATOM 857 C C . LEU A 1 104 ? 7.465 3.778 -3.817 1.00 90.00 104 LEU A C 1
ATOM 859 O O . LEU A 1 104 ? 8.299 3.336 -3.053 1.00 90.00 104 LEU A O 1
ATOM 863 N N . PHE A 1 105 ? 7.502 5.042 -4.264 1.00 89.62 105 PHE A N 1
ATOM 864 C CA . PHE A 1 105 ? 8.546 6.046 -3.975 1.00 89.62 105 PHE A CA 1
ATOM 865 C C . PHE A 1 105 ? 9.982 5.592 -4.322 1.00 89.62 105 PHE A C 1
ATOM 867 O O . PHE A 1 105 ? 10.938 5.901 -3.606 1.00 89.62 105 PHE A O 1
ATOM 874 N N . LEU A 1 106 ? 10.142 4.797 -5.381 1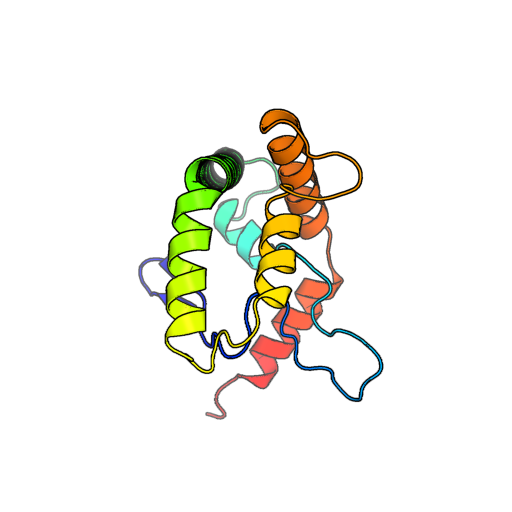.00 88.00 106 LEU A N 1
ATOM 875 C CA . LEU A 1 106 ? 11.446 4.319 -5.865 1.00 88.00 106 LEU A CA 1
ATOM 876 C C . LEU A 1 106 ? 12.097 5.303 -6.848 1.00 88.00 106 LEU A C 1
ATOM 878 O O . LEU A 1 106 ? 13.308 5.273 -7.034 1.00 88.00 106 LEU A O 1
ATOM 882 N N . ILE A 1 107 ? 11.293 6.172 -7.469 1.00 82.00 107 ILE A N 1
ATOM 883 C CA . ILE A 1 107 ? 11.718 7.223 -8.404 1.00 82.00 107 ILE A CA 1
ATOM 884 C C . ILE A 1 107 ? 11.016 8.548 -8.057 1.00 82.00 107 ILE A C 1
ATOM 886 O O . ILE A 1 107 ? 9.910 8.522 -7.516 1.00 82.00 107 ILE A O 1
ATOM 890 N N . GLY A 1 108 ? 11.635 9.694 -8.363 1.00 68.81 108 GLY A N 1
ATOM 891 C CA . GLY A 1 108 ? 11.105 11.039 -8.077 1.00 68.81 108 GLY A CA 1
ATOM 892 C C . GLY A 1 108 ? 12.201 12.039 -7.685 1.00 68.81 108 GLY A C 1
ATOM 893 O O . GLY A 1 108 ? 13.379 11.692 -7.740 1.00 68.81 108 GLY A O 1
ATOM 894 N N . GLU A 1 109 ? 11.814 13.256 -7.266 1.00 55.47 109 GLU A N 1
ATOM 895 C CA . GLU A 1 109 ? 12.743 14.362 -6.936 1.00 55.47 109 GLU A CA 1
ATOM 896 C C . GLU A 1 109 ? 13.836 13.971 -5.930 1.00 55.47 109 GLU A C 1
ATOM 898 O O . GLU A 1 109 ? 14.937 14.513 -5.993 1.00 55.47 109 GLU A O 1
ATOM 903 N N . LYS A 1 110 ? 13.570 12.994 -5.048 1.00 58.84 110 LYS A N 1
ATOM 904 C CA . LYS A 1 110 ? 14.584 12.276 -4.260 1.00 58.84 110 LYS A CA 1
ATOM 905 C C . LYS A 1 110 ? 14.134 10.824 -4.046 1.00 58.84 110 LYS A C 1
ATOM 907 O O . LYS A 1 110 ? 13.126 10.627 -3.359 1.00 58.84 110 LYS A O 1
ATOM 912 N N . PRO A 1 111 ? 14.844 9.804 -4.575 1.00 61.84 111 PRO A N 1
ATOM 913 C CA . PRO A 1 111 ? 14.632 8.415 -4.175 1.00 61.84 111 PRO A CA 1
ATOM 914 C C . PRO A 1 111 ? 14.841 8.331 -2.665 1.00 61.84 111 PRO A C 1
ATOM 916 O O . PRO A 1 111 ? 15.947 8.510 -2.158 1.00 61.84 111 PRO A O 1
ATOM 919 N N . CYS A 1 112 ? 13.750 8.185 -1.925 1.00 67.06 112 CYS A N 1
ATOM 920 C CA . CYS A 1 112 ? 13.794 8.300 -0.480 1.00 67.06 112 CYS A CA 1
ATOM 921 C C . CYS A 1 112 ? 14.243 6.965 0.109 1.00 67.06 112 CYS A C 1
ATOM 923 O O . CYS A 1 112 ? 13.762 5.901 -0.296 1.00 67.06 112 CYS A O 1
ATOM 925 N N . GLU A 1 113 ? 15.114 7.034 1.116 1.00 84.12 113 GLU A N 1
ATOM 926 C CA . GLU A 1 113 ? 15.372 5.913 2.018 1.00 84.12 113 GLU A CA 1
ATOM 927 C C . GLU A 1 113 ? 14.039 5.318 2.502 1.00 84.12 113 GLU A C 1
ATOM 929 O O . GLU A 1 113 ? 13.052 6.039 2.688 1.00 84.12 113 GLU A O 1
ATOM 934 N N . THR A 1 114 ? 13.997 4.005 2.728 1.00 85.56 114 THR A N 1
ATOM 935 C CA . THR A 1 114 ? 12.779 3.282 3.120 1.00 85.56 114 THR A CA 1
ATOM 936 C C . THR A 1 114 ? 12.044 3.939 4.293 1.00 85.56 114 THR A C 1
ATOM 938 O O . THR A 1 114 ? 10.819 4.029 4.263 1.00 85.56 114 THR A O 1
ATOM 941 N N . LYS A 1 115 ? 12.765 4.493 5.277 1.00 88.06 115 LYS A N 1
ATOM 942 C CA . LYS A 1 115 ? 12.169 5.237 6.402 1.00 88.06 115 LYS A CA 1
ATOM 943 C C . LYS A 1 115 ? 11.364 6.460 5.948 1.00 88.06 115 LYS A C 1
ATOM 945 O O . LYS A 1 115 ? 10.219 6.633 6.362 1.00 88.06 115 LYS A O 1
ATOM 950 N N . HIS A 1 116 ? 11.930 7.276 5.060 1.00 89.50 116 HIS A N 1
ATOM 951 C CA . HIS A 1 116 ? 11.257 8.453 4.508 1.00 89.50 116 HIS A CA 1
ATOM 952 C C . HIS A 1 116 ? 10.046 8.065 3.653 1.00 89.50 116 HIS A C 1
ATOM 954 O O . HIS A 1 116 ? 9.001 8.707 3.742 1.00 89.50 116 HIS A O 1
ATOM 960 N N . ALA A 1 117 ? 10.153 6.984 2.877 1.00 91.12 117 ALA A N 1
ATOM 961 C CA . ALA A 1 117 ? 9.041 6.477 2.080 1.00 91.12 117 ALA A CA 1
ATOM 962 C C . ALA A 1 117 ? 7.873 5.990 2.952 1.00 91.12 117 ALA A C 1
ATOM 964 O O . ALA A 1 117 ? 6.721 6.298 2.659 1.00 91.12 117 ALA A O 1
ATOM 965 N N . ILE A 1 118 ? 8.159 5.283 4.052 1.00 92.50 118 ILE A N 1
ATOM 966 C CA . ILE A 1 118 ? 7.143 4.861 5.028 1.00 92.50 118 ILE A CA 1
ATOM 967 C C . ILE A 1 118 ? 6.457 6.084 5.645 1.00 92.50 118 ILE A C 1
ATOM 969 O O . ILE A 1 118 ? 5.233 6.112 5.750 1.00 92.50 118 ILE A O 1
ATOM 973 N N . GLN A 1 119 ? 7.216 7.122 6.011 1.00 91.88 119 GLN A N 1
ATOM 974 C CA . GLN A 1 119 ? 6.640 8.349 6.564 1.00 91.88 119 GLN A CA 1
ATOM 975 C C . GLN A 1 119 ? 5.761 9.087 5.541 1.00 91.88 119 GLN A C 1
ATOM 977 O O . GLN A 1 119 ? 4.675 9.552 5.884 1.00 91.88 119 GLN A O 1
ATOM 982 N N . ALA A 1 120 ? 6.197 9.170 4.282 1.00 90.19 120 ALA A N 1
ATOM 983 C CA . ALA A 1 120 ? 5.403 9.755 3.205 1.00 90.19 120 ALA A CA 1
ATOM 984 C C . ALA A 1 120 ? 4.117 8.953 2.944 1.00 90.19 120 ALA A C 1
ATOM 986 O O . ALA A 1 120 ? 3.048 9.537 2.765 1.00 90.19 120 ALA A O 1
ATOM 987 N N . TYR A 1 121 ? 4.200 7.622 2.979 1.00 91.75 121 TYR A N 1
ATOM 988 C CA . TYR A 1 121 ? 3.041 6.744 2.852 1.00 91.75 121 TYR A CA 1
ATOM 989 C C . TYR A 1 121 ? 2.064 6.912 4.023 1.00 91.75 121 TYR A C 1
ATOM 991 O O . TYR A 1 121 ? 0.864 7.046 3.797 1.00 91.75 121 TYR A O 1
ATOM 999 N N . LYS A 1 122 ? 2.566 7.036 5.260 1.00 92.25 122 LYS A N 1
ATOM 1000 C CA . LYS A 1 122 ? 1.740 7.338 6.438 1.00 92.25 122 LYS A CA 1
ATOM 1001 C C . LYS A 1 122 ? 0.940 8.634 6.258 1.00 92.25 122 LYS A C 1
ATOM 1003 O O . LYS A 1 122 ? -0.271 8.625 6.450 1.00 92.25 122 LYS A O 1
ATOM 1008 N N . ARG A 1 123 ? 1.585 9.712 5.794 1.00 90.31 123 ARG A N 1
ATOM 1009 C CA . ARG A 1 123 ? 0.905 10.992 5.504 1.00 90.31 123 ARG A CA 1
ATOM 1010 C C . ARG A 1 123 ? -0.180 10.848 4.434 1.00 90.31 123 ARG A C 1
ATOM 1012 O O . ARG A 1 123 ? -1.223 11.486 4.534 1.00 90.31 123 ARG A O 1
ATOM 1019 N N . LYS A 1 124 ? 0.037 10.005 3.415 1.00 88.81 124 LYS A N 1
ATOM 1020 C CA . LYS A 1 124 ? -0.997 9.706 2.408 1.00 88.81 124 LYS A CA 1
ATOM 1021 C C . LYS A 1 124 ? -2.208 8.999 3.022 1.00 88.81 124 LYS A C 1
ATOM 1023 O O . LYS A 1 124 ? -3.328 9.323 2.639 1.00 88.81 124 LYS A O 1
ATOM 1028 N N . ILE A 1 125 ? -2.000 8.069 3.959 1.00 89.06 125 ILE A N 1
ATOM 1029 C CA . ILE A 1 125 ? -3.098 7.393 4.669 1.00 89.06 125 ILE A CA 1
ATOM 1030 C C . ILE A 1 125 ? -3.881 8.405 5.513 1.00 89.06 125 ILE A C 1
ATOM 1032 O O . ILE A 1 125 ? -5.101 8.461 5.411 1.00 89.06 125 ILE A O 1
ATOM 1036 N N . GLU A 1 126 ? -3.187 9.238 6.290 1.00 86.88 126 GLU A N 1
ATOM 1037 C CA . GLU A 1 126 ? -3.805 10.282 7.122 1.00 86.88 126 GLU A CA 1
ATOM 1038 C C . GLU A 1 126 ? -4.601 11.287 6.269 1.00 86.88 126 GLU A C 1
ATOM 1040 O O . GLU A 1 126 ? -5.726 11.649 6.603 1.00 86.88 126 GLU A O 1
ATOM 1045 N N . SER A 1 127 ? -4.066 11.686 5.111 1.00 84.50 127 SER A N 1
ATOM 1046 C CA . SER A 1 127 ? -4.780 12.556 4.170 1.00 84.50 127 SER A CA 1
ATOM 1047 C C . SER A 1 127 ? -6.019 11.896 3.566 1.00 84.50 127 SER A C 1
ATOM 1049 O O . SER A 1 127 ? -6.982 12.598 3.271 1.00 84.50 127 SER A O 1
ATOM 1051 N N . ALA A 1 128 ? -6.004 10.578 3.350 1.00 82.62 128 ALA A N 1
ATOM 1052 C CA . ALA A 1 128 ? -7.139 9.860 2.776 1.00 82.62 128 ALA A CA 1
ATOM 1053 C C . ALA A 1 128 ? -8.347 9.802 3.721 1.00 82.62 128 ALA A C 1
ATOM 1055 O O . ALA A 1 128 ? -9.475 9.742 3.247 1.00 82.62 128 ALA A O 1
ATOM 1056 N N . GLN A 1 129 ? -8.118 9.862 5.033 1.00 76.12 129 GLN A N 1
ATOM 1057 C CA . GLN A 1 129 ? -9.178 9.804 6.048 1.00 76.12 129 GLN A CA 1
ATOM 1058 C C . GLN A 1 129 ? -10.045 11.058 6.071 1.00 76.12 129 GLN A C 1
ATOM 1060 O O . GLN A 1 129 ? -11.230 10.988 6.372 1.00 76.12 129 GLN A O 1
ATOM 1065 N N . ASN A 1 130 ? -9.454 12.200 5.725 1.00 68.19 130 ASN A N 1
ATOM 1066 C CA . ASN A 1 130 ? -10.135 13.491 5.715 1.00 68.19 130 ASN A CA 1
ATOM 1067 C C . ASN A 1 130 ? -10.817 13.789 4.366 1.00 68.19 130 ASN A C 1
ATOM 1069 O O . ASN A 1 130 ? -11.306 14.896 4.148 1.00 68.19 130 ASN A O 1
ATOM 1073 N N . ASP A 1 131 ? -10.828 12.826 3.438 1.00 65.56 131 ASP A N 1
ATOM 1074 C CA . ASP A 1 131 ? -11.316 13.018 2.075 1.00 65.56 131 ASP A CA 1
ATOM 1075 C C . ASP A 1 131 ? -12.833 12.773 1.973 1.00 65.56 131 ASP A C 1
ATOM 1077 O O . ASP A 1 131 ? -13.312 11.695 1.610 1.00 65.56 131 ASP A O 1
ATOM 1081 N N . THR A 1 132 ? -13.609 13.809 2.299 1.00 58.78 132 THR A N 1
ATOM 1082 C CA . THR A 1 132 ? -15.083 13.804 2.253 1.00 58.78 132 THR A CA 1
ATOM 1083 C C . THR A 1 132 ? -15.645 13.607 0.844 1.00 58.78 132 THR A C 1
ATOM 1085 O O . THR A 1 132 ? -16.745 13.076 0.680 1.00 58.78 132 THR A O 1
ATOM 1088 N N . ARG A 1 133 ? -14.884 13.968 -0.197 1.00 58.12 133 ARG A N 1
ATOM 1089 C CA . ARG A 1 133 ? -15.288 13.796 -1.599 1.00 58.12 133 ARG A CA 1
ATOM 1090 C C . ARG A 1 133 ? -15.400 12.318 -1.973 1.00 58.12 133 ARG A C 1
ATOM 1092 O O . ARG A 1 133 ? -16.325 11.934 -2.684 1.00 58.12 133 ARG A O 1
ATOM 1099 N N . ARG A 1 134 ? -14.527 11.465 -1.430 1.00 58.44 134 ARG A N 1
ATOM 1100 C CA . ARG A 1 134 ? -14.554 10.022 -1.711 1.00 58.44 134 ARG A CA 1
ATOM 1101 C C . ARG A 1 134 ? -15.648 9.256 -1.003 1.00 58.44 134 ARG A C 1
ATOM 1103 O O . ARG A 1 134 ? -16.088 8.232 -1.517 1.00 58.44 134 ARG A O 1
ATOM 1110 N N . PHE A 1 135 ? -16.119 9.752 0.134 1.00 60.03 135 PHE A N 1
ATOM 1111 C CA . PHE A 1 135 ? -17.331 9.221 0.744 1.00 60.03 135 PHE A CA 1
ATOM 1112 C C . PHE A 1 135 ? -18.532 9.377 -0.201 1.00 60.03 135 PHE A C 1
ATOM 1114 O O . PHE A 1 135 ? -19.269 8.416 -0.420 1.00 60.03 135 PHE A O 1
ATOM 1121 N N . LEU A 1 136 ? -18.674 10.549 -0.831 1.00 59.56 136 LEU A N 1
ATOM 1122 C CA . LEU A 1 136 ? -19.734 10.811 -1.808 1.00 59.56 136 LEU A CA 1
ATOM 1123 C C . LEU A 1 136 ? -19.587 9.946 -3.069 1.00 59.56 136 LEU A C 1
ATOM 1125 O O . LEU A 1 136 ? -20.570 9.339 -3.493 1.00 59.56 136 LEU A O 1
ATOM 1129 N N . ASP A 1 137 ? -18.377 9.823 -3.623 1.00 60.94 137 ASP A N 1
ATOM 1130 C CA . ASP A 1 137 ? -18.126 8.968 -4.794 1.00 60.94 137 ASP A CA 1
ATOM 1131 C C . ASP A 1 137 ? -18.394 7.479 -4.492 1.00 60.94 137 ASP A C 1
ATOM 1133 O O . ASP A 1 137 ? -18.996 6.776 -5.309 1.00 60.94 137 ASP A O 1
ATOM 1137 N N . TRP A 1 138 ? -18.017 6.994 -3.302 1.00 63.72 138 TRP A N 1
ATOM 1138 C CA . TRP A 1 138 ? -18.282 5.617 -2.872 1.00 63.72 138 TRP A CA 1
ATOM 1139 C C . TRP A 1 138 ? -19.779 5.349 -2.677 1.00 63.72 138 TRP A C 1
ATOM 1141 O O . TRP A 1 138 ? -20.281 4.323 -3.138 1.00 63.72 138 TRP A O 1
ATOM 1151 N N . ILE A 1 139 ? -20.517 6.283 -2.062 1.00 67.25 139 ILE A N 1
ATOM 1152 C CA . ILE A 1 139 ? -21.982 6.202 -1.945 1.00 67.25 139 ILE A CA 1
ATOM 1153 C C . ILE A 1 139 ? -22.632 6.191 -3.325 1.00 67.25 139 ILE A C 1
ATOM 1155 O O . ILE A 1 139 ? -23.511 5.366 -3.569 1.00 67.25 139 ILE A O 1
ATOM 1159 N N .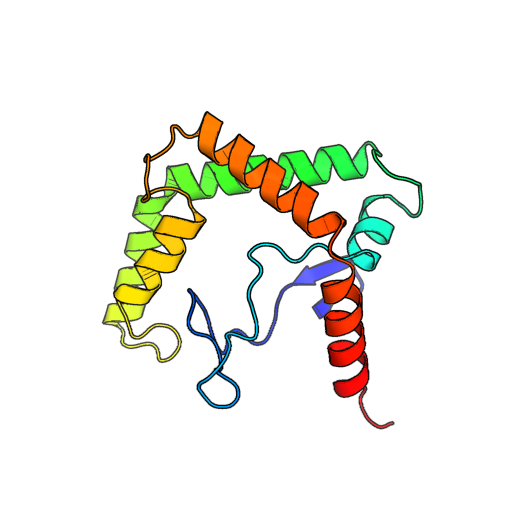 ALA A 1 140 ? -22.209 7.074 -4.231 1.00 65.00 140 ALA A N 1
ATOM 1160 C CA . ALA A 1 140 ? -22.756 7.140 -5.581 1.00 65.00 140 ALA A CA 1
ATOM 1161 C C . ALA A 1 140 ? -22.529 5.822 -6.337 1.00 65.00 140 ALA A C 1
ATOM 1163 O O . ALA A 1 140 ? -23.469 5.284 -6.922 1.00 65.00 140 ALA A O 1
ATOM 1164 N N . HIS A 1 141 ? -21.324 5.247 -6.255 1.00 63.81 141 HIS A N 1
ATOM 1165 C CA . HIS A 1 141 ? -21.022 3.935 -6.831 1.00 63.81 141 HIS A CA 1
ATOM 1166 C C . HIS A 1 141 ? -21.873 2.817 -6.202 1.00 63.81 141 HIS A C 1
ATOM 1168 O O . HIS A 1 141 ? -22.436 1.988 -6.915 1.00 63.81 141 HIS A O 1
ATOM 1174 N N . ALA A 1 142 ? -22.033 2.805 -4.875 1.00 62.19 142 ALA A N 1
ATOM 1175 C CA . ALA A 1 142 ? -22.869 1.827 -4.175 1.00 62.19 142 ALA A CA 1
ATOM 1176 C C . ALA A 1 142 ? -24.366 1.953 -4.524 1.00 62.19 142 ALA A C 1
ATOM 1178 O O . ALA A 1 142 ? -25.064 0.943 -4.600 1.00 62.19 142 ALA A O 1
ATOM 1179 N N . PHE A 1 143 ? -24.866 3.171 -4.757 1.00 61.38 143 PHE A N 1
ATOM 1180 C CA . PHE A 1 143 ? -26.246 3.413 -5.185 1.00 61.38 143 PHE A CA 1
ATOM 1181 C C . PHE A 1 143 ? -26.489 3.006 -6.639 1.00 61.38 143 PHE A C 1
ATOM 1183 O O . PHE A 1 143 ? -27.524 2.408 -6.922 1.00 61.38 143 PHE A O 1
ATOM 1190 N N . LEU A 1 144 ? -25.546 3.295 -7.541 1.00 62.41 144 LEU A N 1
ATOM 1191 C CA . LEU A 1 144 ? -25.644 2.939 -8.962 1.00 62.41 144 LEU A CA 1
ATOM 1192 C C . LEU A 1 144 ? -25.571 1.422 -9.195 1.00 62.41 144 LEU A C 1
ATOM 1194 O O . LEU A 1 144 ? -26.215 0.921 -10.110 1.00 62.41 144 LEU A O 1
ATOM 1198 N N . HIS A 1 145 ? -24.847 0.687 -8.346 1.00 57.56 145 HIS A N 1
ATOM 1199 C CA . HIS A 1 145 ? -24.775 -0.778 -8.381 1.00 57.56 145 HIS A CA 1
ATOM 1200 C C . HIS A 1 145 ? -25.799 -1.481 -7.473 1.00 57.56 145 HIS A C 1
ATOM 1202 O O . HIS A 1 145 ? -25.674 -2.686 -7.237 1.00 57.56 145 HIS A O 1
ATOM 1208 N N . LYS A 1 146 ? -26.832 -0.787 -6.966 1.00 41.06 146 LYS A N 1
ATOM 1209 C CA . LYS A 1 146 ? -27.949 -1.492 -6.323 1.00 41.06 146 LYS A CA 1
ATOM 1210 C C . LYS A 1 146 ? -28.616 -2.403 -7.362 1.00 41.06 146 LYS A C 1
ATOM 1212 O O . LYS A 1 146 ? -29.072 -1.890 -8.383 1.00 41.06 146 LYS A O 1
ATOM 1217 N N . PRO A 1 147 ? -28.726 -3.723 -7.117 1.00 41.59 147 PRO A N 1
ATOM 1218 C CA . PRO A 1 147 ? -29.565 -4.561 -7.954 1.00 41.59 147 PRO A CA 1
ATOM 1219 C C . PRO A 1 147 ? -30.990 -4.014 -7.860 1.00 41.59 147 PRO A C 1
ATOM 1221 O O . PRO A 1 147 ? -31.518 -3.844 -6.756 1.00 41.59 147 PRO A O 1
ATOM 1224 N N . GLN A 1 148 ? -31.584 -3.694 -9.012 1.00 44.16 148 GLN A N 1
ATOM 1225 C CA . GLN A 1 148 ? -33.027 -3.523 -9.105 1.00 44.16 148 GLN A CA 1
ATOM 1226 C C . GLN A 1 148 ? -33.633 -4.841 -8.616 1.00 44.16 148 GLN A C 1
ATOM 1228 O O . GLN A 1 148 ? -33.415 -5.887 -9.226 1.00 44.16 148 GLN A O 1
ATOM 1233 N N . ARG A 1 149 ? -34.251 -4.799 -7.434 1.00 40.00 149 ARG A N 1
ATOM 1234 C CA . ARG A 1 149 ? -35.134 -5.871 -6.984 1.00 40.00 149 ARG A CA 1
ATOM 1235 C C . ARG A 1 149 ? -36.403 -5.841 -7.814 1.00 40.00 149 ARG A C 1
ATOM 1237 O O . ARG A 1 149 ? -36.862 -4.710 -8.092 1.00 40.00 149 ARG A O 1
#

Foldseek 3Di:
DADPVGDDDDDDLQEDLPPAPDPPPDDGPDPALDADEPVNVCVQQVNDDPDDPSVVVVLVVVLVVLLVCLVCVVVVVVVLVVCCVVVPVRRPDPVSVVSVCVSSQCDDPDSDDSVVSSVVVSVSVVVNHPCPVVVVVVVVVVVVPDPPD

Organism: NCBI:txid392030

pLDDT: mean 78.74, std 15.4, range [40.0, 97.0]

Radius of gyration: 17.38 Å; chains: 1; bounding box: 50×30×43 Å

Secondary structure (DSSP, 8-state):
-B-TTS-B-----SS-TT---EETTTEES---S----HHHHHHHTTTS-S--HHHHHHHHHHHHHHHHHHHTHHHHHHHHHHHHHTT-TT---HHHHHHHHHHTTSSSSS---HHHHHHHHHHHHHHHHT-HHHHHHHHHHHHHT----